Protein AF-A0A973PHN2-F1 (afdb_monomer)

pLDDT: mean 81.5, std 20.35, range [38.25, 97.94]

Radius of gyration: 14.21 Å; Cα contacts (8 Å, |Δi|>4): 52; chains: 1; bounding box: 31×30×32 Å

Foldseek 3Di:
DVVVVVVLCVLDVVVVCCVVCVPVLVVQLVVLVVCVVVVFWAPPDDSVVLSVVLVVLLSVLVVCPVVVVAPPVRSVVVSVVVNSVSTGYDD

Nearest PDB structures (foldseek):
  2g3b-assembly1_A  TM=8.482E-01  e=6.537E-01  Rhodococcus jostii RHA1
  2g3b-assembly1_B  TM=8.522E-01  e=1.363E+00  Rhodococcus jostii RHA1
  2f07-assembly1_B  TM=7.223E-01  e=1.043E+00  Bacillus subtilis subsp. subtilis str. 168
  7xxs-assembly1_A  TM=7.533E-01  e=1.275E+00  Vibrio cholerae
  7xyi-assembly1_A  TM=6.947E-01  e=1.903E+00  Vibrio cholerae

Secondary structure (DSSP, 8-state):
-HHHHHHHHHH--TTHHHHH-HHHHHHHHHHHHHHHHTTSS--SS-HHHHHHHHHHHHHHHHHHHHTTSS-TTTHHHHHHHHHHHHHSPP-

Structure (mmCIF, N/CA/C/O backbone):
data_AF-A0A973PHN2-F1
#
_entry.id   AF-A0A973PHN2-F1
#
loop_
_atom_site.group_PDB
_atom_site.id
_atom_site.type_symbol
_atom_site.label_atom_id
_atom_site.label_alt_id
_atom_site.label_comp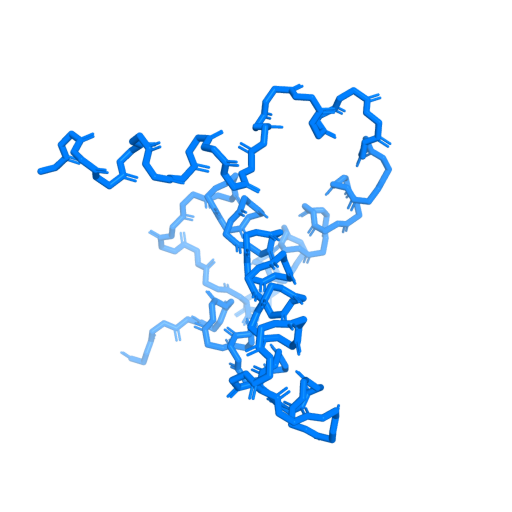_id
_atom_site.label_asym_id
_atom_site.label_entity_id
_atom_site.label_seq_id
_atom_site.pdbx_PDB_ins_code
_atom_site.Cartn_x
_atom_site.Cartn_y
_atom_site.Cartn_z
_atom_site.occupancy
_atom_site.B_iso_or_equiv
_atom_site.auth_seq_id
_atom_site.auth_comp_id
_atom_site.auth_asym_id
_atom_site.auth_atom_id
_atom_site.pdbx_PDB_model_num
ATOM 1 N N . HIS A 1 1 ? 17.660 13.099 7.607 1.00 46.94 1 HIS A N 1
ATOM 2 C CA . HIS A 1 1 ? 16.220 13.146 7.270 1.00 46.94 1 HIS A CA 1
ATOM 3 C C . HIS A 1 1 ? 15.878 13.903 5.978 1.00 46.94 1 HIS A C 1
ATOM 5 O O . HIS A 1 1 ? 15.183 13.334 5.152 1.00 46.94 1 HIS A O 1
ATOM 11 N N . AR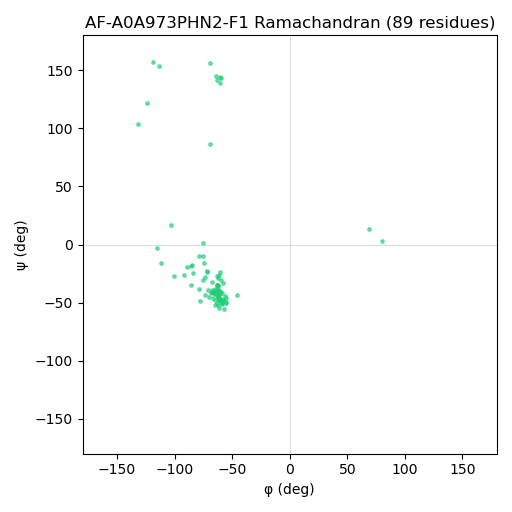G A 1 2 ? 16.399 15.112 5.708 1.00 38.25 2 ARG A N 1
ATOM 12 C CA . ARG A 1 2 ? 16.024 15.907 4.510 1.00 38.25 2 ARG A CA 1
ATOM 13 C C . ARG A 1 2 ? 16.374 15.296 3.135 1.00 38.25 2 ARG A C 1
ATOM 15 O O . ARG A 1 2 ? 15.692 15.572 2.158 1.00 38.25 2 ARG A O 1
ATOM 22 N N . ARG A 1 3 ? 17.408 14.449 3.048 1.00 39.59 3 ARG A N 1
ATOM 23 C CA . ARG A 1 3 ? 17.831 13.804 1.785 1.00 39.59 3 ARG A CA 1
ATOM 24 C C . ARG A 1 3 ? 16.891 12.686 1.306 1.00 39.59 3 ARG A C 1
ATOM 26 O O . ARG A 1 3 ? 16.790 12.485 0.105 1.00 39.59 3 ARG A O 1
ATOM 33 N N . LEU A 1 4 ? 16.182 12.016 2.218 1.00 50.06 4 LEU A N 1
ATOM 34 C CA . LEU A 1 4 ? 15.177 10.999 1.870 1.00 50.06 4 LEU A CA 1
ATOM 35 C C . LEU A 1 4 ? 13.927 11.641 1.253 1.00 50.06 4 LEU A C 1
ATOM 37 O O . LEU A 1 4 ? 13.403 11.145 0.263 1.00 50.06 4 LEU A O 1
ATOM 41 N N . PHE A 1 5 ? 13.518 12.794 1.788 1.00 41.28 5 PHE A N 1
ATOM 42 C CA . PHE A 1 5 ? 12.365 13.553 1.299 1.00 41.28 5 PHE A CA 1
ATOM 43 C C . PHE A 1 5 ? 12.549 13.998 -0.162 1.00 41.28 5 PHE A C 1
ATOM 45 O O . PHE A 1 5 ? 11.658 13.826 -0.980 1.00 41.28 5 PHE A O 1
ATOM 52 N N . LEU A 1 6 ? 13.749 14.474 -0.519 1.00 40.66 6 LEU A N 1
ATOM 53 C CA . LEU A 1 6 ? 14.077 14.912 -1.884 1.00 40.66 6 LEU A CA 1
ATOM 54 C C . LEU A 1 6 ? 14.218 13.763 -2.897 1.00 40.66 6 LEU A C 1
ATOM 56 O O . LEU A 1 6 ? 14.094 13.993 -4.097 1.00 40.66 6 LEU A O 1
ATOM 60 N N . ALA A 1 7 ? 14.518 12.544 -2.438 1.00 45.00 7 ALA A N 1
ATOM 61 C CA . ALA A 1 7 ? 14.583 11.367 -3.305 1.00 45.00 7 ALA A CA 1
ATOM 62 C C . ALA A 1 7 ? 13.179 10.828 -3.621 1.00 45.00 7 ALA A C 1
ATOM 64 O O . ALA A 1 7 ? 12.918 10.451 -4.760 1.00 45.00 7 ALA A O 1
ATOM 65 N N . ALA A 1 8 ? 12.270 10.859 -2.639 1.00 43.44 8 ALA A N 1
ATOM 66 C CA . ALA A 1 8 ? 10.871 10.472 -2.821 1.00 43.44 8 ALA A CA 1
ATOM 67 C C . ALA A 1 8 ? 10.129 11.421 -3.784 1.00 43.44 8 ALA A C 1
ATOM 69 O O . ALA A 1 8 ? 9.409 10.959 -4.665 1.00 43.44 8 ALA A O 1
ATOM 70 N N . ASP A 1 9 ? 10.393 12.726 -3.681 1.00 43.38 9 ASP A N 1
ATOM 71 C CA . ASP A 1 9 ? 9.761 13.787 -4.484 1.00 43.38 9 ASP A CA 1
ATOM 72 C C . ASP A 1 9 ? 10.034 13.670 -6.000 1.00 43.38 9 ASP A C 1
ATOM 74 O O . ASP A 1 9 ? 9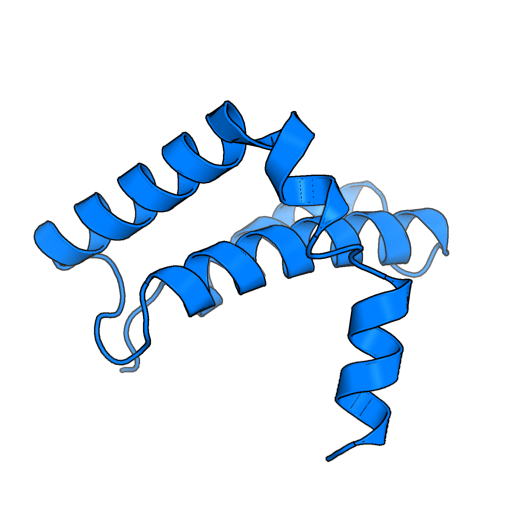.216 14.044 -6.835 1.00 43.38 9 ASP A O 1
ATOM 78 N N . ARG A 1 10 ? 11.183 13.094 -6.386 1.00 45.16 10 ARG A N 1
ATOM 79 C CA . ARG A 1 10 ? 11.547 12.873 -7.801 1.00 45.16 10 ARG A CA 1
ATOM 80 C C . ARG A 1 10 ? 10.978 11.585 -8.391 1.00 45.16 10 ARG A C 1
ATOM 82 O O . ARG A 1 10 ? 10.969 11.431 -9.608 1.00 45.16 10 ARG A O 1
ATOM 89 N N . VAL A 1 11 ? 10.559 10.656 -7.536 1.00 50.84 11 VAL A N 1
ATOM 90 C CA . VAL A 1 11 ? 10.058 9.329 -7.920 1.00 50.84 11 VAL A CA 1
ATOM 91 C C . VAL A 1 11 ? 8.530 9.288 -7.902 1.00 50.84 11 VAL A C 1
ATOM 93 O O . VAL A 1 11 ? 7.923 8.549 -8.672 1.00 50.84 11 VAL A O 1
ATOM 96 N N . LEU A 1 12 ? 7.903 10.126 -7.078 1.00 50.59 12 LEU A N 1
ATOM 97 C CA . LEU A 1 12 ? 6.460 10.264 -6.967 1.00 50.59 12 LEU A CA 1
ATOM 98 C C . LEU A 1 12 ? 6.136 11.756 -7.017 1.00 50.59 12 LEU A C 1
ATOM 100 O O . LEU A 1 12 ? 6.320 12.430 -6.002 1.00 50.59 12 LEU A O 1
ATOM 104 N N . PRO A 1 13 ? 5.639 12.302 -8.142 1.00 47.31 13 PRO A N 1
ATOM 105 C CA . PRO A 1 13 ? 5.072 13.636 -8.116 1.00 47.31 13 PRO A CA 1
ATOM 106 C C . PRO A 1 13 ? 3.763 13.539 -7.320 1.00 47.31 13 PRO A C 1
ATOM 108 O O . PRO A 1 13 ? 2.686 13.280 -7.861 1.00 47.31 13 PRO A O 1
ATOM 111 N N . THR A 1 14 ? 3.890 13.672 -6.002 1.00 51.59 14 THR A N 1
ATOM 112 C CA . THR A 1 14 ? 2.838 13.462 -5.001 1.00 51.59 14 THR A CA 1
ATOM 113 C C . THR A 1 14 ? 1.671 14.433 -5.228 1.00 51.59 14 THR A C 1
ATOM 115 O O . THR A 1 14 ? 0.521 14.124 -4.912 1.00 51.59 14 THR A O 1
ATOM 118 N N . GLU A 1 15 ? 1.931 15.567 -5.881 1.00 46.34 15 GLU A N 1
ATOM 119 C CA . GLU A 1 15 ? 0.932 16.542 -6.311 1.00 46.34 15 GLU A CA 1
ATOM 120 C C . GLU A 1 15 ? 0.288 16.222 -7.678 1.00 46.34 15 GLU A C 1
ATOM 122 O O . GLU A 1 15 ? -0.910 16.434 -7.831 1.00 46.34 15 GLU A O 1
ATOM 127 N N . ARG A 1 16 ? 1.010 15.654 -8.662 1.00 48.06 16 ARG A N 1
ATOM 128 C CA . ARG A 1 16 ? 0.452 15.351 -10.008 1.00 48.06 16 ARG A CA 1
ATOM 129 C C . ARG A 1 16 ? -0.301 14.020 -10.074 1.00 48.06 16 ARG A C 1
ATOM 131 O O . ARG A 1 16 ? -1.184 13.861 -10.912 1.00 48.06 16 ARG A O 1
ATOM 138 N N . ILE A 1 17 ? 0.013 13.071 -9.189 1.00 48.31 17 ILE A N 1
ATOM 139 C CA . ILE A 1 17 ? -0.720 11.800 -9.078 1.00 48.31 17 ILE A CA 1
ATOM 140 C C . ILE A 1 17 ? -2.152 12.047 -8.569 1.00 48.31 17 ILE A C 1
ATOM 142 O O . ILE A 1 17 ? -3.076 11.357 -8.993 1.00 48.31 17 ILE A O 1
ATOM 146 N N . ARG A 1 18 ? -2.387 13.061 -7.726 1.00 51.19 18 ARG A N 1
ATOM 147 C CA . ARG A 1 18 ? -3.717 13.324 -7.150 1.00 51.19 18 ARG A CA 1
ATOM 148 C C . ARG A 1 18 ? -4.762 13.742 -8.193 1.00 51.19 18 ARG A C 1
ATOM 150 O O . ARG A 1 18 ? -5.858 13.200 -8.169 1.00 51.19 18 ARG A O 1
ATOM 157 N N . GLU A 1 19 ? -4.417 14.593 -9.160 1.00 44.91 19 GLU A N 1
ATOM 158 C CA . GLU A 1 19 ? -5.385 15.105 -10.154 1.00 44.91 19 GLU A CA 1
ATOM 159 C C . GLU A 1 19 ? -5.843 14.060 -11.196 1.00 44.91 19 GLU A C 1
ATOM 161 O O . GLU A 1 19 ? -6.937 14.181 -11.747 1.00 44.91 19 GLU A O 1
ATOM 166 N N . HIS A 1 20 ? -5.060 13.000 -11.449 1.00 47.19 20 HIS A N 1
ATOM 167 C CA . HIS A 1 20 ? -5.407 11.941 -12.416 1.00 47.19 20 HIS A CA 1
ATOM 168 C C . HIS A 1 20 ? -5.705 10.558 -11.792 1.00 47.19 20 HIS A C 1
ATOM 170 O O . HIS A 1 20 ? -6.334 9.725 -12.447 1.00 47.19 20 HIS A O 1
ATOM 176 N N . HIS A 1 21 ? -5.332 10.292 -10.529 1.00 55.06 21 HIS A N 1
ATOM 177 C CA . HIS A 1 21 ? -5.562 9.001 -9.845 1.00 55.06 21 HIS A CA 1
ATOM 178 C C . HIS A 1 21 ? -6.713 9.008 -8.839 1.00 55.06 21 HIS A C 1
ATOM 180 O O . HIS A 1 21 ? -6.854 8.081 -8.042 1.00 55.06 21 HIS A O 1
ATOM 186 N N . ASP A 1 22 ? -7.585 9.999 -8.916 1.00 61.72 22 ASP A N 1
ATOM 187 C CA . ASP A 1 22 ? -8.735 10.189 -8.043 1.00 61.72 22 ASP A CA 1
ATOM 188 C C . ASP A 1 22 ? -9.557 8.906 -7.798 1.00 61.72 22 ASP A C 1
ATOM 190 O O . ASP A 1 22 ? -9.924 8.568 -6.672 1.00 61.72 22 ASP A O 1
ATOM 194 N N . ARG A 1 23 ? -9.820 8.119 -8.848 1.00 69.00 23 ARG A N 1
ATOM 195 C CA . ARG A 1 23 ? -10.602 6.876 -8.738 1.00 69.00 23 ARG A CA 1
ATOM 196 C C . ARG A 1 23 ? -9.795 5.693 -8.167 1.00 69.00 23 ARG A C 1
ATOM 198 O O . ARG A 1 23 ? -10.325 5.040 -7.262 1.00 69.00 23 ARG A O 1
ATOM 205 N N . PRO A 1 24 ? -8.574 5.380 -8.649 1.00 72.56 24 PRO A N 1
ATOM 206 C CA . PRO A 1 24 ? -7.699 4.392 -8.013 1.00 72.56 24 PRO A CA 1
ATOM 207 C C . PRO A 1 24 ? -7.406 4.688 -6.538 1.00 72.56 24 PRO A C 1
ATOM 209 O O . PRO A 1 24 ? -7.560 3.790 -5.712 1.00 72.56 24 PRO A O 1
ATOM 212 N N . LEU A 1 25 ? -7.069 5.939 -6.204 1.00 76.88 25 LEU A N 1
ATOM 213 C CA . LEU A 1 25 ? -6.789 6.388 -4.837 1.00 76.88 25 LEU A CA 1
ATOM 214 C C . LEU A 1 25 ? -7.977 6.104 -3.927 1.00 76.88 25 LEU A C 1
ATOM 216 O O . LEU A 1 25 ? -7.852 5.340 -2.973 1.00 76.88 25 LEU A O 1
ATOM 220 N N . ARG A 1 26 ? -9.164 6.598 -4.298 1.00 83.81 26 ARG A N 1
ATOM 221 C CA . ARG A 1 26 ? -10.391 6.361 -3.529 1.00 83.81 26 ARG A CA 1
ATOM 222 C C . ARG A 1 26 ? -10.736 4.877 -3.389 1.00 83.81 26 ARG A C 1
ATOM 224 O O . ARG A 1 26 ? -11.371 4.481 -2.415 1.00 83.81 26 ARG A O 1
ATOM 231 N N . ARG A 1 27 ? -10.387 4.032 -4.368 1.00 88.19 27 ARG A N 1
ATOM 232 C CA . ARG A 1 27 ? -10.631 2.583 -4.277 1.00 88.19 27 ARG A CA 1
ATOM 233 C C . ARG A 1 27 ? -9.717 1.928 -3.243 1.00 88.19 27 ARG A C 1
ATOM 235 O O . ARG A 1 27 ? -10.216 1.123 -2.460 1.00 88.19 27 ARG A O 1
ATOM 242 N N . VAL A 1 28 ? -8.428 2.267 -3.251 1.00 91.00 28 VAL A N 1
ATOM 243 C CA . VAL A 1 28 ? -7.438 1.757 -2.290 1.00 91.00 28 VAL A CA 1
ATOM 244 C C . VAL A 1 28 ? -7.740 2.276 -0.890 1.00 91.00 28 VAL A C 1
ATOM 246 O O . VAL A 1 28 ? -7.817 1.486 0.040 1.00 91.00 28 VAL A O 1
ATOM 249 N N . GLU A 1 29 ? -8.021 3.567 -0.747 1.00 93.44 29 GLU A N 1
ATOM 250 C CA . GLU A 1 29 ? -8.407 4.170 0.530 1.00 93.44 29 GLU A CA 1
ATOM 251 C C . GLU A 1 29 ? -9.622 3.469 1.142 1.00 93.44 29 GLU A C 1
ATOM 253 O O . GLU A 1 29 ? -9.557 3.008 2.277 1.00 93.44 29 GLU A O 1
ATOM 258 N N . ARG A 1 30 ? -10.699 3.275 0.364 1.00 95.62 30 ARG A N 1
ATOM 259 C CA . ARG A 1 30 ? -11.872 2.529 0.840 1.00 95.62 30 ARG A CA 1
ATOM 260 C C . ARG A 1 30 ? -11.556 1.078 1.188 1.00 95.62 30 ARG A C 1
ATOM 262 O O . ARG A 1 30 ? -12.218 0.525 2.054 1.00 95.62 30 ARG A O 1
ATOM 269 N N . LEU A 1 31 ? -10.651 0.420 0.463 1.00 95.69 31 LEU A N 1
ATOM 270 C CA . LEU A 1 31 ? -10.249 -0.954 0.776 1.00 95.69 31 LEU A CA 1
ATOM 271 C C . LEU A 1 31 ? -9.534 -1.010 2.127 1.00 95.69 31 LEU A C 1
ATOM 273 O O . LEU A 1 31 ? -9.885 -1.842 2.954 1.00 95.69 31 LEU A O 1
ATOM 277 N N . ILE A 1 32 ? -8.574 -0.112 2.345 1.00 96.38 32 ILE A N 1
ATOM 278 C CA . ILE A 1 32 ? -7.792 -0.075 3.580 1.00 96.38 32 ILE A CA 1
ATOM 279 C C . ILE A 1 32 ? -8.673 0.338 4.763 1.00 96.38 32 ILE A C 1
ATOM 281 O O . ILE A 1 32 ? -8.568 -0.263 5.825 1.00 96.38 32 ILE A O 1
ATOM 285 N N . ALA A 1 33 ? -9.572 1.309 4.578 1.00 97.50 33 ALA A N 1
ATOM 286 C CA . ALA A 1 33 ? -10.535 1.704 5.602 1.00 97.50 33 ALA A CA 1
ATOM 287 C C . ALA A 1 33 ? -11.434 0.531 6.021 1.00 97.50 33 ALA A C 1
ATOM 289 O O . ALA A 1 33 ? -11.497 0.223 7.203 1.00 97.50 33 ALA A O 1
ATOM 290 N N . ARG A 1 34 ? -12.031 -0.195 5.062 1.00 97.69 34 ARG A N 1
ATOM 291 C CA . ARG A 1 34 ? -12.853 -1.373 5.386 1.00 97.69 34 ARG A CA 1
ATOM 292 C C . ARG A 1 34 ? -12.069 -2.451 6.126 1.00 97.69 34 ARG A C 1
ATOM 294 O O . ARG A 1 34 ? -12.525 -2.905 7.158 1.00 97.69 34 ARG A O 1
ATOM 301 N N . GLY A 1 35 ? -10.867 -2.800 5.661 1.00 96.94 35 GLY A N 1
ATOM 302 C CA . GLY A 1 35 ? -10.053 -3.802 6.359 1.00 96.94 35 GLY A CA 1
ATOM 303 C C . GLY A 1 35 ? -9.682 -3.390 7.789 1.00 96.94 35 GLY A C 1
ATOM 304 O O . GLY A 1 35 ? -9.487 -4.248 8.638 1.00 96.94 35 GLY A O 1
ATOM 305 N N . ARG A 1 36 ? -9.613 -2.086 8.092 1.00 97.12 36 ARG A N 1
ATOM 306 C CA . ARG A 1 36 ? -9.449 -1.597 9.471 1.00 97.12 36 ARG A CA 1
ATOM 307 C C . ARG A 1 36 ? -10.719 -1.739 10.293 1.00 97.12 36 ARG A C 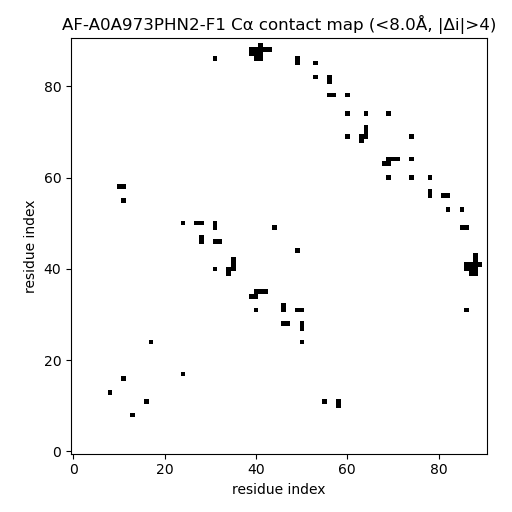1
ATOM 309 O O . ARG A 1 36 ? -10.631 -2.158 11.441 1.00 97.12 36 ARG A O 1
ATOM 316 N N . ASP A 1 37 ? -11.862 -1.389 9.710 1.00 97.38 37 ASP A N 1
ATOM 317 C CA . ASP A 1 37 ? -13.170 -1.526 10.357 1.00 97.38 37 ASP A CA 1
ATOM 318 C C . ASP A 1 37 ? -13.483 -3.003 10.663 1.00 97.38 37 ASP A C 1
ATOM 320 O O . ASP A 1 37 ? -14.030 -3.313 11.719 1.00 97.38 37 ASP A O 1
ATOM 324 N N . ASP A 1 38 ? -13.058 -3.911 9.779 1.00 96.44 38 ASP A N 1
ATOM 325 C CA . ASP A 1 38 ? -13.208 -5.364 9.912 1.00 96.44 38 ASP A CA 1
ATOM 326 C C . ASP A 1 38 ? -12.162 -5.996 10.861 1.00 96.44 38 ASP A C 1
ATOM 328 O O . ASP A 1 38 ? -12.282 -7.159 11.239 1.00 96.44 38 ASP A O 1
ATOM 332 N N . GLY A 1 39 ? -11.139 -5.238 11.281 1.00 95.62 39 GLY A N 1
ATOM 333 C CA . GLY A 1 39 ? -10.060 -5.713 12.159 1.00 95.62 39 GLY A CA 1
ATOM 334 C C . GLY A 1 39 ? -8.953 -6.516 11.461 1.00 95.62 39 GLY A C 1
ATOM 335 O O . GLY A 1 39 ? -8.020 -6.967 12.124 1.00 95.62 39 GLY A O 1
ATOM 336 N N . ASP A 1 40 ? -9.017 -6.659 10.138 1.00 95.50 40 ASP A N 1
ATOM 337 C CA . ASP A 1 40 ? -8.030 -7.379 9.326 1.00 95.50 40 ASP A CA 1
ATOM 338 C C . ASP A 1 40 ? -6.729 -6.585 9.128 1.00 95.50 40 ASP A C 1
ATOM 340 O O . ASP A 1 40 ? -5.650 -7.161 8.961 1.00 95.50 40 ASP A O 1
ATOM 344 N N . PHE A 1 41 ? -6.815 -5.250 9.109 1.00 97.31 41 PHE A N 1
ATOM 345 C CA . PHE A 1 41 ? -5.687 -4.355 8.845 1.00 97.31 41 PHE A CA 1
ATOM 346 C C . PHE A 1 41 ? -5.296 -3.515 10.056 1.00 97.31 41 PHE A C 1
ATOM 348 O O . PHE A 1 41 ? -6.105 -3.136 10.899 1.00 97.31 41 PHE A O 1
ATOM 355 N N . ARG A 1 42 ? -4.020 -3.134 10.078 1.00 97.38 42 ARG A N 1
ATOM 356 C CA . ARG A 1 42 ? -3.411 -2.317 11.121 1.00 97.38 42 ARG A CA 1
ATOM 357 C C . ARG A 1 42 ? -4.060 -0.941 11.262 1.00 97.38 42 ARG A C 1
ATOM 359 O O . ARG A 1 42 ? -4.310 -0.235 10.275 1.00 97.38 42 ARG A O 1
ATOM 366 N N . THR A 1 43 ? -4.236 -0.522 12.510 1.00 97.38 43 THR A N 1
ATOM 367 C CA . THR A 1 43 ? -4.831 0.767 12.902 1.00 97.38 43 THR A CA 1
ATOM 368 C C . THR A 1 43 ? -3.847 1.691 13.625 1.00 97.38 43 THR A C 1
ATOM 370 O O . THR A 1 43 ? -4.179 2.840 13.898 1.00 97.38 43 THR A O 1
ATOM 373 N N . ASP A 1 44 ? -2.616 1.234 13.870 1.00 97.38 44 ASP A N 1
ATOM 374 C CA . ASP A 1 44 ? -1.553 1.966 14.574 1.00 97.38 44 ASP A CA 1
ATOM 375 C C . ASP A 1 44 ? -0.886 3.073 13.732 1.00 97.38 44 ASP A C 1
ATOM 377 O O . ASP A 1 44 ? -0.127 3.882 14.262 1.00 97.38 44 ASP A O 1
ATOM 381 N N . LEU A 1 45 ? -1.173 3.136 12.426 1.00 96.75 45 LEU A N 1
ATOM 382 C CA . LEU A 1 45 ? -0.646 4.144 11.497 1.00 96.75 45 LEU A CA 1
ATOM 383 C C . LEU A 1 45 ? -1.767 4.993 10.864 1.00 96.75 45 LEU A C 1
ATOM 385 O O . LEU A 1 45 ? -2.900 4.525 10.737 1.00 96.75 45 LEU A O 1
ATOM 389 N N . PRO A 1 46 ? -1.493 6.217 10.374 1.00 96.19 46 PRO A N 1
ATOM 390 C CA . PRO A 1 46 ? -2.488 7.012 9.646 1.00 96.19 46 PRO A CA 1
ATOM 391 C C . PRO A 1 46 ? -2.989 6.315 8.367 1.00 96.19 46 PRO A C 1
ATOM 393 O O . PRO A 1 46 ? -2.218 5.654 7.672 1.00 96.19 46 PRO A O 1
ATOM 396 N N . LEU A 1 47 ? -4.277 6.466 8.025 1.00 93.25 47 LEU A N 1
ATOM 397 C CA . LEU A 1 47 ? -4.854 5.866 6.805 1.00 93.25 47 LEU A CA 1
ATOM 398 C C . LEU A 1 47 ? -4.177 6.411 5.544 1.00 93.25 47 LEU A C 1
ATOM 400 O O . LEU A 1 47 ? -3.745 5.653 4.679 1.00 93.25 47 LEU A O 1
ATOM 404 N N . GLU A 1 48 ? -4.042 7.733 5.475 1.00 87.81 48 GLU A N 1
ATOM 405 C CA . GLU A 1 48 ? -3.393 8.443 4.370 1.00 87.81 48 GLU A CA 1
ATOM 406 C C . GLU A 1 48 ? -1.938 8.006 4.153 1.00 87.81 48 GLU A C 1
ATOM 408 O O . GLU A 1 48 ? -1.474 7.929 3.012 1.00 87.81 48 GLU A O 1
ATOM 413 N N . TRP A 1 49 ? -1.238 7.652 5.238 1.00 93.69 49 TRP A N 1
ATOM 414 C CA . TRP A 1 49 ? 0.112 7.107 5.177 1.00 93.69 49 TRP A CA 1
ATOM 415 C C . TRP A 1 49 ? 0.105 5.748 4.481 1.00 93.69 49 TRP A C 1
ATOM 417 O O . TRP A 1 49 ? 0.809 5.581 3.490 1.00 93.69 49 TRP A O 1
ATOM 427 N N . LEU A 1 50 ? -0.753 4.816 4.915 1.00 95.31 50 LEU A N 1
ATOM 428 C CA . LEU A 1 50 ? -0.861 3.499 4.278 1.00 95.31 50 LEU A CA 1
ATOM 429 C C . LEU A 1 50 ? -1.239 3.594 2.797 1.00 95.31 50 LEU A C 1
ATOM 431 O O . LEU A 1 50 ? -0.649 2.895 1.976 1.00 95.31 50 LEU A O 1
ATOM 435 N N . VAL A 1 51 ? -2.179 4.474 2.439 1.00 90.75 51 VAL A N 1
ATOM 436 C CA . VAL A 1 51 ? -2.565 4.704 1.037 1.00 90.75 51 VAL A CA 1
ATOM 437 C C . VAL A 1 51 ? -1.372 5.214 0.230 1.00 90.75 51 VAL A C 1
ATOM 439 O O . VAL A 1 51 ? -1.072 4.676 -0.834 1.00 90.75 51 VAL A O 1
ATOM 442 N N . THR A 1 52 ? -0.653 6.214 0.738 1.00 86.31 52 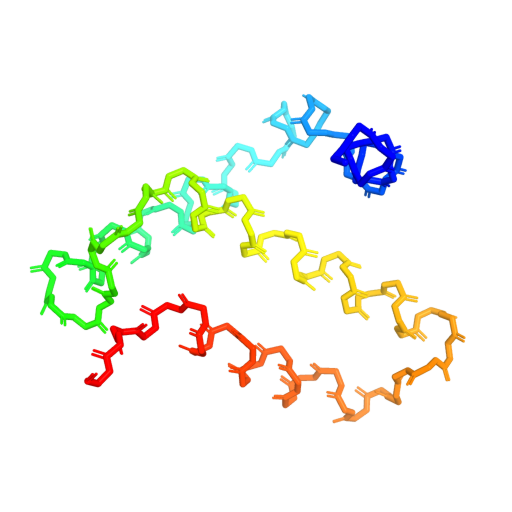THR A N 1
ATOM 443 C CA . THR A 1 52 ? 0.518 6.777 0.051 1.00 86.31 52 THR A CA 1
ATOM 444 C C . THR A 1 52 ? 1.621 5.729 -0.119 1.00 86.31 52 THR A C 1
ATOM 446 O O . THR A 1 52 ? 2.164 5.573 -1.214 1.00 86.31 52 THR A O 1
ATOM 449 N N . THR A 1 53 ? 1.923 4.960 0.931 1.00 93.12 53 THR A N 1
ATOM 450 C CA . THR A 1 53 ? 2.936 3.898 0.893 1.00 93.12 53 THR A CA 1
ATOM 451 C C . THR A 1 53 ? 2.551 2.770 -0.063 1.00 93.12 53 THR A C 1
ATOM 453 O O . THR A 1 53 ? 3.411 2.285 -0.796 1.00 93.12 53 THR A O 1
ATOM 456 N N . PHE A 1 54 ? 1.270 2.395 -0.126 1.00 92.62 54 PHE A N 1
ATOM 457 C CA . PHE A 1 54 ? 0.764 1.413 -1.086 1.00 92.62 54 PHE A CA 1
ATOM 458 C C . PHE A 1 54 ? 1.109 1.817 -2.527 1.00 92.62 54 PHE A C 1
ATOM 460 O O . PHE A 1 54 ? 1.690 1.037 -3.279 1.00 92.62 54 PHE A O 1
ATOM 467 N N . PHE A 1 55 ? 0.826 3.061 -2.924 1.00 85.00 55 PHE A N 1
ATOM 468 C CA . PHE A 1 55 ? 1.190 3.520 -4.267 1.00 85.00 55 PHE A CA 1
ATOM 469 C C . PHE A 1 55 ? 2.703 3.614 -4.455 1.00 85.00 55 PHE A C 1
ATOM 471 O O . PHE A 1 55 ? 3.191 3.237 -5.519 1.00 85.00 55 PHE A O 1
ATOM 478 N N . ALA A 1 56 ? 3.451 4.061 -3.444 1.00 88.19 56 ALA A N 1
ATOM 479 C CA . ALA A 1 56 ? 4.908 4.116 -3.517 1.00 88.19 56 ALA A CA 1
ATOM 480 C C . ALA A 1 56 ? 5.521 2.742 -3.839 1.00 88.19 56 ALA A C 1
ATOM 482 O O . ALA A 1 56 ? 6.348 2.646 -4.740 1.00 88.19 56 ALA A O 1
ATOM 483 N N . ILE A 1 57 ? 5.052 1.673 -3.186 1.00 93.44 57 ILE A N 1
ATOM 484 C CA . ILE A 1 57 ? 5.520 0.297 -3.419 1.00 93.44 57 ILE A CA 1
ATOM 485 C C . ILE A 1 57 ? 5.261 -0.159 -4.862 1.00 93.44 57 ILE A C 1
ATOM 487 O O . ILE A 1 57 ? 6.146 -0.757 -5.471 1.00 93.44 57 ILE A O 1
ATOM 491 N N . ILE A 1 58 ? 4.089 0.144 -5.434 1.00 88.00 58 ILE A N 1
ATOM 492 C CA . ILE A 1 58 ? 3.778 -0.204 -6.835 1.00 88.00 58 ILE A CA 1
ATOM 493 C C . ILE A 1 58 ? 4.759 0.477 -7.794 1.00 88.00 58 ILE A C 1
ATOM 495 O O . ILE A 1 58 ? 5.306 -0.176 -8.684 1.00 88.00 58 ILE A O 1
ATOM 499 N N . HIS A 1 59 ? 5.002 1.777 -7.605 1.00 84.81 59 HIS A N 1
ATOM 500 C CA . HIS A 1 59 ? 5.937 2.524 -8.447 1.00 84.81 59 HIS A CA 1
ATOM 501 C C . HIS A 1 59 ? 7.368 2.012 -8.276 1.00 84.81 59 HIS A C 1
ATOM 503 O O . HIS A 1 59 ? 8.055 1.804 -9.272 1.00 84.81 59 HIS A O 1
ATOM 509 N N . SER A 1 60 ? 7.795 1.737 -7.040 1.00 89.75 60 SER A N 1
ATOM 510 C CA . SER A 1 60 ? 9.096 1.127 -6.770 1.00 89.75 60 SER A CA 1
ATOM 511 C C . SER A 1 60 ? 9.245 -0.212 -7.482 1.00 89.75 60 SER A C 1
ATOM 513 O O . SER A 1 60 ? 10.233 -0.406 -8.176 1.00 89.75 60 SER A O 1
ATOM 515 N N . ALA A 1 61 ? 8.262 -1.111 -7.402 1.00 89.25 61 ALA A N 1
ATOM 516 C CA . ALA A 1 61 ? 8.341 -2.401 -8.084 1.00 89.25 61 ALA A CA 1
ATOM 517 C C . ALA A 1 61 ? 8.472 -2.248 -9.609 1.00 89.25 61 ALA A C 1
ATOM 519 O O . ALA A 1 61 ? 9.275 -2.944 -10.227 1.00 89.25 61 ALA A O 1
ATOM 520 N N . ALA A 1 62 ? 7.749 -1.297 -10.212 1.00 84.50 62 ALA A N 1
ATOM 521 C CA . ALA A 1 62 ? 7.890 -0.983 -11.633 1.00 84.50 62 ALA A CA 1
ATOM 522 C C . ALA A 1 62 ? 9.292 -0.443 -11.976 1.00 84.50 62 ALA A C 1
ATOM 524 O O . ALA A 1 62 ? 9.869 -0.830 -12.990 1.00 84.50 62 ALA A O 1
ATOM 525 N N . GLN A 1 63 ? 9.868 0.408 -11.124 1.00 89.44 63 GLN A N 1
ATOM 526 C CA . GLN A 1 63 ? 11.225 0.931 -11.306 1.00 89.44 63 GLN A CA 1
ATOM 527 C C . GLN A 1 63 ? 12.305 -0.141 -11.136 1.00 89.44 63 GLN A C 1
ATOM 529 O O . GLN A 1 63 ? 13.255 -0.176 -11.913 1.00 89.44 63 GLN A O 1
ATOM 534 N N . GLU A 1 64 ? 12.174 -1.021 -10.143 1.00 94.06 64 GLU A N 1
ATOM 535 C CA . GLU A 1 64 ? 13.092 -2.148 -9.931 1.00 94.06 64 GLU A CA 1
ATOM 536 C C . GLU A 1 64 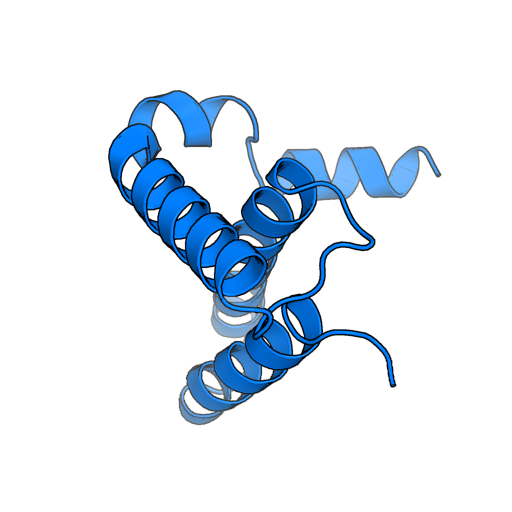? 13.049 -3.125 -11.110 1.00 94.06 64 GLU A C 1
ATOM 538 O O . GLU A 1 64 ? 14.088 -3.614 -11.562 1.00 94.06 64 GLU A O 1
ATOM 543 N N . ARG A 1 65 ? 11.846 -3.351 -11.645 1.00 93.94 65 ARG A N 1
ATOM 544 C CA . ARG A 1 65 ? 11.605 -4.146 -12.845 1.00 93.94 65 ARG A CA 1
ATOM 545 C C . ARG A 1 65 ? 12.274 -3.540 -14.079 1.00 93.94 65 ARG A C 1
ATOM 547 O O . ARG A 1 65 ? 13.010 -4.242 -14.766 1.00 93.94 65 ARG A O 1
ATOM 554 N N . GLU A 1 66 ? 12.044 -2.256 -14.345 1.00 91.00 66 GLU A N 1
ATOM 555 C CA . GLU A 1 66 ? 12.641 -1.543 -15.484 1.00 91.00 66 GLU A CA 1
ATOM 556 C C . GLU A 1 66 ? 14.170 -1.499 -15.387 1.00 91.00 66 GLU A C 1
ATOM 558 O O . GLU A 1 66 ? 14.880 -1.684 -16.371 1.00 91.00 66 GLU A O 1
ATOM 563 N N . ALA A 1 67 ? 14.701 -1.328 -14.177 1.00 94.56 67 ALA A N 1
ATOM 564 C CA . ALA A 1 67 ? 16.137 -1.328 -13.941 1.00 94.56 67 ALA A CA 1
ATOM 565 C C . ALA A 1 67 ? 16.784 -2.727 -13.979 1.00 94.56 67 ALA A C 1
ATOM 567 O O . ALA A 1 67 ? 17.985 -2.840 -13.727 1.00 94.56 67 ALA A O 1
ATOM 568 N N . GLY A 1 68 ? 16.012 -3.790 -14.234 1.00 95.12 68 GLY A N 1
ATOM 569 C CA . GLY A 1 68 ? 16.500 -5.170 -14.296 1.00 95.12 68 GLY A CA 1
ATOM 570 C C . GLY A 1 68 ? 16.942 -5.753 -12.951 1.00 95.12 68 GLY A C 1
ATOM 571 O O . GLY A 1 68 ? 17.603 -6.787 -12.931 1.00 95.12 68 GLY A O 1
ATOM 572 N N . ARG A 1 69 ? 16.599 -5.104 -11.831 1.00 97.44 69 ARG A N 1
ATOM 573 C CA . ARG A 1 69 ? 16.893 -5.592 -10.472 1.00 97.44 69 ARG A CA 1
ATOM 574 C C . ARG A 1 69 ? 15.833 -6.559 -9.951 1.00 97.44 69 ARG A C 1
ATOM 576 O O . ARG A 1 69 ? 16.111 -7.291 -9.009 1.00 97.44 69 ARG A O 1
ATOM 583 N N . LEU A 1 70 ? 14.650 -6.557 -10.567 1.00 95.88 70 LEU A N 1
ATOM 584 C CA . LEU A 1 70 ? 13.553 -7.470 -10.266 1.00 95.88 70 LEU A CA 1
ATOM 585 C C . LEU A 1 70 ? 13.122 -8.221 -11.535 1.00 95.88 70 LEU A C 1
ATOM 587 O O . LEU A 1 70 ? 12.746 -7.603 -12.543 1.00 95.88 70 LEU A O 1
ATOM 591 N N . ALA A 1 71 ? 13.188 -9.554 -11.503 1.00 96.69 71 ALA A N 1
ATOM 592 C CA . ALA A 1 71 ? 12.795 -10.392 -12.631 1.00 96.69 71 ALA A CA 1
ATOM 593 C C . ALA A 1 71 ? 11.265 -10.343 -12.853 1.00 96.69 71 ALA A C 1
ATOM 595 O O . ALA A 1 71 ? 10.519 -9.997 -11.935 1.00 96.69 71 ALA A O 1
ATOM 596 N N . PRO A 1 72 ? 10.759 -10.625 -14.073 1.00 94.38 72 PRO A N 1
ATOM 597 C CA . PRO A 1 72 ? 9.341 -10.427 -14.399 1.00 94.38 72 PRO A CA 1
ATOM 598 C C . PRO A 1 72 ? 8.417 -11.262 -13.513 1.00 94.38 72 PRO A C 1
ATOM 600 O O . PRO A 1 72 ? 7.371 -10.792 -13.078 1.00 94.38 72 PRO A O 1
ATOM 603 N N . ASP A 1 73 ? 8.834 -12.496 -13.264 1.00 96.56 73 ASP A N 1
ATOM 604 C CA . ASP A 1 73 ? 8.171 -13.507 -12.453 1.00 96.56 73 ASP A CA 1
ATOM 605 C C . ASP A 1 73 ? 8.282 -13.236 -10.945 1.00 96.56 73 ASP A C 1
ATOM 607 O O . ASP A 1 73 ? 7.497 -13.768 -10.163 1.00 96.56 73 ASP A O 1
ATOM 611 N N . GLU A 1 74 ? 9.190 -12.353 -10.529 1.00 96.19 74 GLU A N 1
ATOM 612 C CA . GLU A 1 74 ? 9.347 -11.945 -9.130 1.00 96.19 74 GLU A CA 1
ATOM 613 C C . GLU A 1 74 ? 8.466 -10.746 -8.748 1.00 96.19 74 GLU A C 1
ATOM 615 O O . GLU A 1 74 ? 8.198 -10.532 -7.564 1.00 96.19 74 GLU A O 1
ATOM 620 N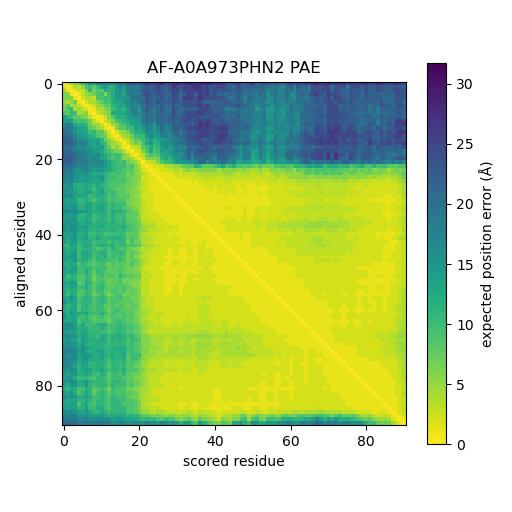 N . VAL A 1 75 ? 7.986 -9.961 -9.722 1.00 94.00 75 VAL A N 1
ATOM 621 C CA . VAL A 1 75 ? 7.230 -8.722 -9.457 1.00 94.00 75 VAL A CA 1
ATOM 622 C C . VAL A 1 75 ? 5.971 -8.986 -8.632 1.00 94.00 75 VAL A C 1
ATOM 624 O O . VAL A 1 75 ? 5.744 -8.330 -7.614 1.00 94.00 75 VAL A O 1
ATOM 627 N N . GLU A 1 76 ? 5.151 -9.944 -9.059 1.00 94.81 76 GLU A N 1
ATOM 628 C CA . GLU A 1 76 ? 3.902 -10.297 -8.381 1.00 94.81 76 GLU A CA 1
ATOM 629 C C . GLU A 1 76 ? 4.122 -10.803 -6.942 1.00 94.81 76 GLU A C 1
ATOM 631 O O . GLU A 1 76 ? 3.546 -10.210 -6.021 1.00 94.81 76 GLU A O 1
ATOM 636 N N . PRO A 1 77 ? 4.954 -11.835 -6.688 1.00 96.94 77 PRO A N 1
ATOM 637 C CA . PRO A 1 77 ? 5.140 -12.349 -5.334 1.00 96.9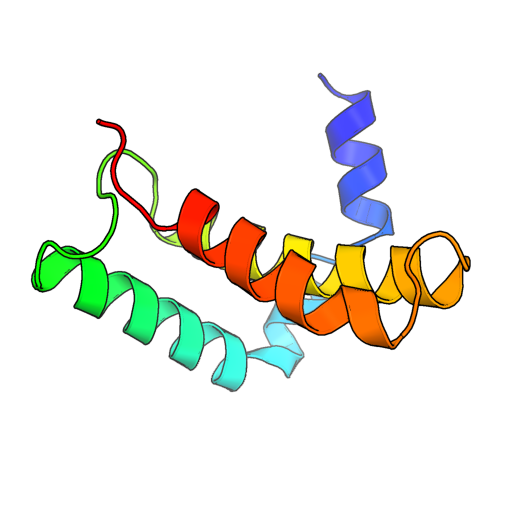4 77 PRO A CA 1
ATOM 638 C C . PRO A 1 77 ? 5.763 -11.314 -4.389 1.00 96.94 77 PRO A C 1
ATOM 640 O O . PRO A 1 77 ? 5.382 -11.264 -3.214 1.00 96.94 77 PRO A O 1
ATOM 643 N N . VAL A 1 78 ? 6.672 -10.461 -4.880 1.00 97.25 78 VAL A N 1
ATOM 644 C CA . VAL A 1 78 ? 7.232 -9.359 -4.084 1.00 97.25 78 VAL A CA 1
ATOM 645 C C . VAL A 1 78 ? 6.140 -8.367 -3.703 1.00 97.25 78 VAL A C 1
ATOM 647 O O . VAL A 1 78 ? 5.982 -8.075 -2.519 1.00 97.25 78 VAL A O 1
ATOM 650 N N . LEU A 1 79 ? 5.337 -7.906 -4.665 1.00 95.56 79 LEU A N 1
ATOM 651 C CA . LEU A 1 79 ? 4.250 -6.968 -4.387 1.00 95.56 79 LEU A CA 1
ATOM 652 C C . LEU A 1 79 ? 3.255 -7.530 -3.370 1.00 95.56 79 LEU A C 1
ATOM 654 O O . LEU A 1 79 ? 2.939 -6.844 -2.401 1.00 95.56 79 LEU A O 1
ATOM 658 N N . ILE A 1 80 ? 2.798 -8.773 -3.542 1.00 96.31 80 ILE A N 1
ATOM 659 C CA . ILE A 1 80 ? 1.849 -9.400 -2.612 1.00 96.31 80 ILE A CA 1
ATOM 660 C C . ILE A 1 80 ? 2.436 -9.436 -1.199 1.00 96.31 80 ILE A C 1
ATOM 662 O O . ILE A 1 80 ? 1.795 -8.970 -0.256 1.00 96.31 80 ILE A O 1
ATOM 666 N N . ARG A 1 81 ? 3.670 -9.932 -1.041 1.00 97.94 81 ARG A N 1
ATOM 667 C CA . ARG A 1 81 ? 4.314 -10.033 0.275 1.00 97.94 81 ARG A CA 1
ATOM 668 C C . ARG A 1 81 ? 4.493 -8.661 0.921 1.00 97.94 81 ARG A C 1
ATOM 670 O O . ARG A 1 81 ? 4.161 -8.498 2.093 1.00 97.94 81 ARG A O 1
ATOM 677 N N . THR A 1 82 ? 4.975 -7.673 0.172 1.00 97.56 82 THR A N 1
ATOM 678 C CA . THR A 1 82 ? 5.199 -6.322 0.695 1.00 97.56 82 THR A CA 1
ATOM 679 C C . THR A 1 82 ? 3.888 -5.638 1.081 1.00 97.56 82 THR A C 1
ATOM 681 O O . THR A 1 82 ? 3.826 -5.016 2.140 1.00 97.56 82 THR A O 1
AT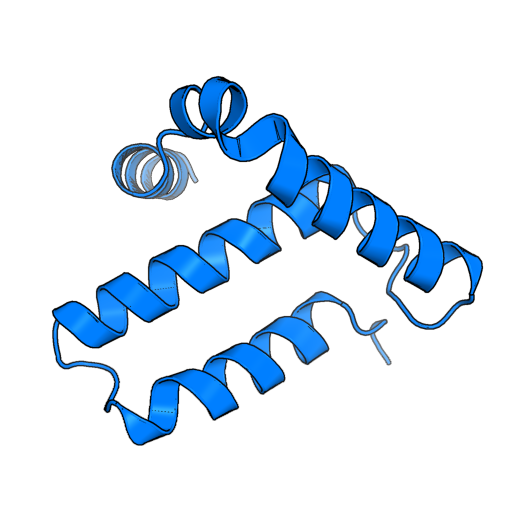OM 684 N N . MET A 1 83 ? 2.825 -5.779 0.281 1.00 96.44 83 MET A N 1
ATOM 685 C CA . MET A 1 83 ? 1.515 -5.200 0.601 1.00 96.44 83 MET A CA 1
ATOM 686 C C . MET A 1 83 ? 0.876 -5.855 1.825 1.00 96.44 83 MET A C 1
ATOM 688 O O . MET A 1 83 ? 0.327 -5.151 2.670 1.00 96.44 83 MET A O 1
ATOM 692 N N . LEU A 1 84 ? 0.978 -7.180 1.960 1.00 95.88 84 LEU A N 1
ATOM 693 C CA . LEU A 1 84 ? 0.491 -7.882 3.148 1.00 95.88 84 LEU A CA 1
ATOM 694 C C . LEU A 1 84 ? 1.236 -7.417 4.403 1.00 95.88 84 LEU A C 1
ATOM 696 O O . LEU A 1 84 ? 0.598 -7.079 5.393 1.00 95.88 84 LEU A O 1
ATOM 700 N N . SER A 1 85 ? 2.567 -7.304 4.350 1.00 96.50 85 SER A N 1
ATOM 701 C CA . SER A 1 85 ? 3.359 -6.761 5.462 1.00 96.50 85 SER A CA 1
ATOM 702 C C . SER A 1 85 ? 3.043 -5.299 5.784 1.00 96.50 85 SER A C 1
ATOM 704 O O . SER A 1 85 ? 3.086 -4.909 6.948 1.00 96.50 85 SER A O 1
ATOM 706 N N . LEU A 1 86 ? 2.732 -4.479 4.775 1.00 97.00 86 LEU A N 1
ATOM 707 C CA . LEU A 1 86 ? 2.336 -3.088 4.985 1.00 97.00 86 LEU A CA 1
ATOM 708 C C . LEU A 1 86 ? 1.025 -2.993 5.776 1.00 97.00 86 LEU A C 1
ATOM 710 O O . LEU A 1 86 ? 0.910 -2.137 6.653 1.00 97.00 86 LEU A O 1
ATOM 714 N N . LEU A 1 87 ? 0.043 -3.830 5.434 1.00 97.12 87 LEU A N 1
ATOM 715 C CA . LEU A 1 87 ? -1.329 -3.721 5.933 1.00 97.12 87 LEU A CA 1
ATOM 716 C C . LEU A 1 87 ? -1.586 -4.543 7.199 1.00 97.12 87 LEU A C 1
ATOM 718 O O . LEU A 1 87 ? -2.460 -4.164 7.974 1.00 97.12 87 LEU A O 1
ATOM 722 N N . ALA A 1 88 ? -0.839 -5.623 7.429 1.00 94.94 88 ALA A N 1
ATOM 723 C CA . ALA A 1 88 ? -0.993 -6.470 8.607 1.00 94.94 88 ALA A CA 1
ATOM 724 C C . ALA A 1 88 ? -0.681 -5.713 9.907 1.00 94.94 88 ALA A C 1
ATOM 726 O O . ALA A 1 88 ? 0.247 -4.897 9.968 1.00 94.94 88 ALA A O 1
ATOM 727 N N . ALA A 1 89 ? -1.457 -6.001 10.954 1.00 88.12 89 ALA A N 1
ATOM 728 C CA . ALA A 1 89 ? -1.164 -5.530 12.301 1.00 88.12 89 ALA A CA 1
ATOM 729 C C . ALA A 1 89 ? 0.164 -6.130 12.805 1.00 88.12 89 ALA A C 1
ATOM 731 O O . ALA A 1 89 ? 0.483 -7.275 12.468 1.00 88.12 89 ALA A O 1
ATOM 732 N N . PRO A 1 90 ? 0.957 -5.377 13.587 1.00 80.06 90 PRO A N 1
ATOM 733 C CA . PRO A 1 90 ? 2.095 -5.957 14.288 1.00 80.06 90 PRO A CA 1
ATOM 734 C C . PRO A 1 90 ? 1.616 -7.064 15.244 1.00 80.06 90 PRO A C 1
ATOM 736 O O . PRO A 1 90 ? 0.535 -6.951 15.822 1.00 80.06 90 PRO A O 1
ATOM 739 N N . ALA A 1 91 ? 2.416 -8.127 15.363 1.00 72.94 91 ALA A N 1
ATOM 740 C CA . ALA A 1 91 ? 2.194 -9.211 16.321 1.00 72.94 91 ALA A CA 1
ATOM 741 C C . ALA A 1 91 ? 2.480 -8.772 17.763 1.00 72.94 91 ALA A C 1
ATOM 743 O O . ALA A 1 91 ? 3.357 -7.892 17.944 1.00 72.94 91 ALA A O 1
#

Mean predicted aligned error: 7.9 Å

Sequence (91 aa):
HRRLFLAADRVLPTERIREHHDRPLRRVERLIARGRDDGDFRTDLPLEWLVTTFFAIIHSAAQEREAGRLAPDEVEPVLIRTMLSLLAAPA

Solvent-accessible surface area (backbone atoms only — not comparable to full-atom values): 5360 Å² total; per-residue (Å²): 118,73,70,60,57,61,56,48,51,77,75,42,54,75,73,66,49,52,82,76,35,57,66,63,51,54,52,50,44,54,49,55,52,48,33,36,79,71,65,69,27,47,74,94,59,60,68,70,53,55,48,52,50,54,53,50,52,54,54,48,53,51,51,35,37,75,71,67,77,36,54,82,86,47,51,61,62,50,51,54,55,53,51,49,63,70,39,42,55,85,131